Protein AF-B2A867-F1 (afdb_monomer)

Sequence (136 aa):
MQPNNLQRKLERKLELFLVLFFVLIIVAVLIYVQYPYTVSQLTGYTGCSVYETFDIKCPTCRGTRAVSALMDGRLFDALQYNALVIVTIPIVLYYGIRTSVFILKGNSMEELRINTKFIWFWLVVIILFTVIRNLV

Solvent-accessible surface area (backbone atoms only — not comparable to full-atom values): 7668 Å² total; per-residue (Å²): 136,83,83,52,74,66,56,59,53,50,51,53,52,49,51,51,49,51,52,52,52,51,51,51,50,53,51,53,49,51,52,64,40,47,55,37,50,59,46,24,77,77,67,71,44,83,64,43,70,57,35,77,73,68,72,41,70,52,62,63,69,28,29,38,48,12,52,53,29,44,74,72,67,35,57,69,58,10,44,72,48,23,50,66,48,68,63,46,48,62,52,52,48,51,54,47,51,52,47,51,56,42,50,75,71,70,53,65,75,85,75,66,75,73,60,66,68,58,56,53,50,50,52,50,50,54,52,50,54,43,52,56,61,59,76,104

InterPro domains:
  IPR021215 Protein of unknown function DUF2752 [PF10825] (48-95)

Foldseek 3Di:
DDDDPVVVVVVVVVVVVVVVVVVVVVVVLLVLLVVQLVVCVVPVPNSDVCCVPPVALDQSNLLSNLVVCVVVVNNVSSCVSPVLNVVVVVVCVVLVVVVVVCVVVVHDCVVSDDPVVVVVVVVVVVVVSRVVVRVD

Organism: Natranaerobius thermophilus (strain ATCC BAA-1301 / DSM 18059 / JW/NM-WN-LF) (NCBI:txid457570)

Structure (mmCIF, N/CA/C/O backbone):
data_AF-B2A867-F1
#
_entry.id   AF-B2A867-F1
#
loop_
_atom_site.group_PDB
_atom_site.id
_atom_site.type_symbol
_atom_site.label_atom_id
_atom_site.label_alt_id
_atom_site.label_comp_id
_atom_site.label_asym_id
_atom_site.label_entity_id
_atom_site.label_seq_id
_atom_site.pdbx_PDB_ins_code
_atom_site.Cartn_x
_atom_site.Cartn_y
_atom_site.Cartn_z
_atom_site.occupancy
_atom_site.B_iso_or_equiv
_atom_site.auth_seq_id
_atom_site.auth_comp_id
_atom_site.auth_asym_id
_atom_site.auth_atom_id
_atom_site.pdbx_PDB_model_num
ATOM 1 N N . MET A 1 1 ? -21.824 -15.642 30.845 1.00 50.66 1 MET A N 1
ATOM 2 C CA . MET A 1 1 ? -20.639 -15.363 31.688 1.00 50.66 1 MET A CA 1
ATOM 3 C C . MET A 1 1 ? -20.141 -13.968 31.347 1.00 50.66 1 MET A C 1
ATOM 5 O O . MET A 1 1 ? -19.885 -13.712 30.181 1.00 50.66 1 MET A O 1
ATOM 9 N N . GLN A 1 2 ? -20.109 -13.052 32.316 1.00 54.78 2 GLN A N 1
ATOM 10 C CA . GLN A 1 2 ? -19.737 -11.650 32.096 1.00 54.78 2 GLN A CA 1
ATOM 11 C C . GLN A 1 2 ? -18.207 -11.508 32.219 1.00 54.78 2 GLN A C 1
ATOM 13 O O . GLN A 1 2 ? -17.656 -11.958 33.226 1.00 54.78 2 GLN A O 1
ATOM 18 N N . PRO A 1 3 ? -17.501 -10.931 31.231 1.00 61.41 3 PRO A N 1
ATOM 19 C CA . PRO A 1 3 ? -16.041 -10.884 31.242 1.00 61.41 3 PRO A CA 1
ATOM 20 C C . PRO A 1 3 ? -15.518 -10.033 32.409 1.00 61.41 3 PRO A C 1
ATOM 22 O O . PRO A 1 3 ? -15.946 -8.887 32.619 1.00 61.41 3 PRO A O 1
ATOM 25 N N . ASN A 1 4 ? -14.576 -10.605 33.166 1.00 78.44 4 ASN A N 1
ATOM 26 C CA . ASN A 1 4 ? -13.918 -9.970 34.310 1.00 78.44 4 ASN A CA 1
ATOM 27 C C . ASN A 1 4 ? -13.166 -8.700 33.851 1.00 78.44 4 ASN A C 1
ATOM 29 O O . ASN A 1 4 ? -12.595 -8.660 32.760 1.00 78.44 4 ASN A O 1
ATOM 33 N N . ASN A 1 5 ? -13.128 -7.659 34.689 1.00 78.06 5 ASN A N 1
ATOM 34 C CA . ASN A 1 5 ? -12.389 -6.412 34.451 1.00 78.06 5 ASN A CA 1
ATOM 35 C C . ASN A 1 5 ? -10.909 -6.629 34.079 1.00 78.06 5 ASN A C 1
ATOM 37 O O . ASN A 1 5 ? -10.329 -5.804 33.372 1.00 78.06 5 ASN A O 1
ATOM 41 N N . LEU A 1 6 ? -10.297 -7.732 34.526 1.00 80.06 6 LEU A N 1
ATOM 42 C CA . LEU A 1 6 ? -8.931 -8.097 34.147 1.00 80.06 6 LEU A CA 1
ATOM 43 C C . LEU A 1 6 ? -8.820 -8.540 32.678 1.00 80.06 6 LEU A C 1
ATOM 45 O O . LEU A 1 6 ? -7.892 -8.117 31.994 1.00 80.06 6 LEU A O 1
ATOM 49 N N . GLN A 1 7 ? -9.785 -9.322 32.178 1.00 78.06 7 GLN A N 1
ATOM 50 C CA . GLN A 1 7 ? -9.813 -9.779 30.781 1.00 78.06 7 GLN A CA 1
ATOM 51 C C . GLN A 1 7 ? -9.982 -8.595 29.825 1.00 78.06 7 GLN A C 1
ATOM 53 O O . GLN A 1 7 ? -9.177 -8.428 28.915 1.00 78.06 7 GLN A O 1
ATOM 58 N N . ARG A 1 8 ? -10.909 -7.678 30.132 1.00 77.19 8 ARG A N 1
ATOM 59 C CA . ARG A 1 8 ? -11.110 -6.447 29.345 1.00 77.19 8 ARG A CA 1
ATOM 60 C C . ARG A 1 8 ? -9.885 -5.524 29.326 1.00 77.19 8 ARG A C 1
ATOM 62 O O . ARG A 1 8 ? -9.627 -4.850 28.331 1.00 77.19 8 ARG A O 1
ATOM 69 N N . LYS A 1 9 ? -9.107 -5.471 30.416 1.00 76.75 9 LYS A N 1
ATOM 70 C CA . LYS A 1 9 ? -7.834 -4.722 30.449 1.00 76.75 9 LYS A CA 1
ATOM 71 C C . LYS A 1 9 ? -6.757 -5.378 29.584 1.00 76.75 9 LYS A C 1
ATOM 73 O O . LYS A 1 9 ? -5.958 -4.658 28.989 1.00 76.75 9 LYS A O 1
ATOM 78 N N . LEU A 1 10 ? -6.718 -6.709 29.542 1.00 80.25 10 LEU A N 1
ATOM 79 C CA . LEU A 1 10 ? -5.748 -7.466 28.755 1.00 80.25 10 LEU A CA 1
ATOM 80 C C . LEU A 1 10 ? -6.044 -7.357 27.253 1.00 80.25 10 LEU A C 1
ATOM 82 O O . LEU A 1 10 ? -5.133 -7.069 26.485 1.00 80.25 10 LEU A O 1
ATOM 86 N N . GLU A 1 11 ? -7.315 -7.475 26.864 1.00 79.00 11 GLU A N 1
ATOM 87 C CA . GLU A 1 11 ? -7.784 -7.291 25.483 1.00 79.00 11 GLU A CA 1
ATOM 88 C C . GLU A 1 11 ? -7.449 -5.890 24.963 1.00 79.00 11 GLU A C 1
ATOM 90 O O . GLU A 1 11 ? -6.789 -5.766 23.939 1.00 79.00 11 GLU A O 1
ATOM 95 N N . ARG A 1 12 ? -7.747 -4.830 25.729 1.00 77.25 12 ARG A N 1
ATOM 96 C CA . ARG A 1 12 ? -7.366 -3.453 25.358 1.00 77.25 12 ARG A CA 1
ATOM 97 C C . ARG A 1 12 ? -5.859 -3.254 25.197 1.00 77.25 12 ARG A C 1
ATOM 99 O O . ARG A 1 12 ? -5.428 -2.508 24.322 1.00 77.25 12 ARG A O 1
ATOM 106 N N . LYS A 1 13 ? -5.041 -3.875 26.054 1.00 76.88 13 LYS A N 1
ATOM 107 C CA . LYS A 1 13 ? -3.575 -3.805 25.929 1.00 76.88 13 LYS A CA 1
ATOM 108 C C . LYS A 1 13 ? -3.087 -4.533 24.680 1.00 76.88 13 LYS A C 1
ATOM 110 O O . LYS A 1 13 ? -2.176 -4.038 24.022 1.00 76.88 13 LYS A O 1
ATOM 115 N N . LEU A 1 14 ? -3.693 -5.674 24.363 1.00 80.25 14 LEU A N 1
ATOM 116 C CA . LEU A 1 14 ? -3.390 -6.447 23.166 1.00 80.25 14 LEU A CA 1
ATOM 117 C C . LEU A 1 14 ? -3.809 -5.696 21.894 1.00 80.25 14 LEU A C 1
ATOM 119 O O . LEU A 1 14 ? -3.019 -5.612 20.962 1.00 80.25 14 LEU A O 1
ATOM 123 N N . GLU A 1 15 ? -4.992 -5.080 21.878 1.00 76.19 15 GLU A N 1
ATOM 124 C CA . GLU A 1 15 ? -5.458 -4.219 20.784 1.00 76.19 15 GLU A CA 1
ATOM 125 C C . GLU A 1 15 ? -4.513 -3.037 20.556 1.00 76.19 15 GLU A C 1
ATOM 127 O O . GLU A 1 15 ? -4.069 -2.808 19.433 1.00 76.19 15 GLU A O 1
ATOM 132 N N . LEU A 1 16 ? -4.143 -2.318 21.622 1.00 78.50 16 LEU A N 1
ATOM 133 C CA . LEU A 1 16 ? -3.191 -1.207 21.542 1.00 78.50 16 LEU A CA 1
ATOM 134 C C . LEU A 1 16 ? -1.829 -1.659 21.013 1.00 78.50 16 LEU A C 1
ATOM 136 O O . LEU A 1 16 ? -1.242 -0.974 20.179 1.00 78.50 16 LEU A O 1
ATOM 140 N N . PHE A 1 17 ? -1.339 -2.815 21.462 1.00 80.38 17 PHE A N 1
ATOM 141 C CA . PHE A 1 17 ? -0.090 -3.392 20.974 1.00 80.38 17 PHE A CA 1
ATOM 142 C C . PHE A 1 17 ? -0.167 -3.742 19.483 1.00 80.38 17 PHE A C 1
ATOM 144 O O . PHE A 1 17 ? 0.735 -3.386 18.728 1.00 80.38 17 PHE A O 1
ATOM 151 N N . LEU A 1 18 ? -1.255 -4.381 19.041 1.00 71.69 18 LEU A N 1
ATOM 152 C CA . LEU A 1 18 ? -1.470 -4.738 17.638 1.00 71.69 18 LEU A CA 1
ATOM 153 C C . LEU A 1 18 ? -1.577 -3.498 16.745 1.00 71.69 18 LEU A C 1
ATOM 155 O O . LEU A 1 18 ? -0.970 -3.468 15.677 1.00 71.69 18 LEU A O 1
ATOM 159 N N . VAL A 1 19 ? -2.288 -2.458 17.189 1.00 73.94 19 VAL A N 1
ATOM 160 C CA . VAL A 1 19 ? -2.373 -1.180 16.467 1.00 73.94 19 VAL A CA 1
ATOM 161 C C . VAL A 1 19 ? -0.996 -0.530 16.365 1.00 73.94 19 VAL A C 1
ATOM 163 O O . VAL A 1 19 ? -0.590 -0.142 15.273 1.00 73.94 19 VAL A O 1
ATOM 166 N N . LEU A 1 20 ? -0.245 -0.455 17.469 1.00 81.88 20 LEU A N 1
ATOM 167 C CA . LEU A 1 20 ? 1.098 0.130 17.481 1.00 81.88 20 LEU A CA 1
ATOM 168 C C . LEU A 1 20 ? 2.055 -0.636 16.554 1.00 81.88 20 LEU A C 1
ATOM 170 O O . LEU A 1 20 ? 2.813 -0.027 15.801 1.00 81.88 20 LEU A O 1
ATOM 174 N N . PHE A 1 21 ? 1.982 -1.967 16.567 1.00 80.38 21 PHE A N 1
ATOM 175 C CA . PHE A 1 21 ? 2.752 -2.844 15.691 1.00 80.38 21 PHE A CA 1
ATOM 176 C C . PHE A 1 21 ? 2.413 -2.617 14.212 1.00 80.38 21 PHE A C 1
ATOM 178 O O . PHE A 1 21 ? 3.315 -2.443 13.395 1.00 80.38 21 PHE A O 1
ATOM 185 N N . PHE A 1 22 ? 1.125 -2.532 13.864 1.00 71.88 22 PHE A N 1
ATOM 186 C CA . PHE A 1 22 ? 0.690 -2.224 12.500 1.00 71.88 22 PHE A CA 1
ATOM 187 C C . PHE A 1 22 ? 1.125 -0.828 12.046 1.00 71.88 22 PHE A C 1
ATOM 189 O O . PHE A 1 22 ? 1.579 -0.676 10.915 1.00 71.88 22 PHE A O 1
ATOM 196 N N . VAL A 1 23 ? 1.040 0.183 12.915 1.00 76.81 23 VAL A N 1
ATOM 197 C CA . VAL A 1 23 ? 1.513 1.543 12.614 1.00 76.81 23 VAL A CA 1
ATOM 198 C C . VAL A 1 23 ? 3.019 1.547 12.358 1.00 76.81 23 VAL A C 1
ATOM 200 O O . VAL A 1 23 ? 3.462 2.123 11.368 1.00 76.81 23 VAL A O 1
ATOM 203 N N . LEU A 1 24 ? 3.807 0.860 13.189 1.00 78.25 24 LEU A N 1
ATOM 204 C CA . LEU A 1 24 ? 5.253 0.729 12.996 1.00 78.25 24 LEU A CA 1
ATOM 205 C C . LEU A 1 24 ? 5.598 0.014 11.686 1.00 78.25 24 LEU A C 1
ATOM 207 O O . LEU A 1 24 ? 6.493 0.464 10.974 1.00 78.25 24 LEU A O 1
ATOM 211 N N . ILE A 1 25 ? 4.862 -1.043 11.330 1.00 76.25 25 ILE A N 1
ATOM 212 C CA . ILE A 1 25 ? 5.005 -1.710 10.030 1.00 76.25 25 ILE A CA 1
ATOM 213 C C . ILE A 1 25 ? 4.694 -0.741 8.892 1.00 76.25 25 ILE A C 1
ATOM 215 O O . ILE A 1 25 ? 5.474 -0.656 7.950 1.00 76.25 25 ILE A O 1
ATOM 219 N N . ILE A 1 26 ? 3.596 0.013 8.971 1.00 74.19 26 ILE A N 1
ATOM 220 C CA . ILE A 1 26 ? 3.225 0.985 7.936 1.00 74.19 26 ILE A CA 1
ATOM 221 C C . ILE A 1 26 ? 4.324 2.041 7.783 1.00 74.19 26 ILE A C 1
ATOM 223 O O . ILE A 1 26 ? 4.744 2.315 6.664 1.00 74.19 26 ILE A O 1
ATOM 227 N N . VAL A 1 27 ? 4.843 2.592 8.882 1.00 71.31 27 VAL A N 1
ATOM 228 C CA . VAL A 1 27 ? 5.929 3.584 8.853 1.00 71.31 27 VAL A CA 1
ATOM 229 C C . VAL A 1 27 ? 7.211 2.990 8.267 1.00 71.31 27 VAL A C 1
ATOM 231 O O . VAL A 1 27 ? 7.823 3.605 7.397 1.00 71.31 27 VAL A O 1
ATOM 234 N N . ALA A 1 28 ? 7.600 1.781 8.676 1.00 69.81 28 ALA A N 1
ATOM 235 C CA . ALA A 1 28 ? 8.766 1.094 8.125 1.00 69.81 28 ALA A CA 1
ATOM 236 C C . ALA A 1 28 ? 8.609 0.822 6.621 1.00 69.81 28 ALA A C 1
ATOM 238 O O . ALA A 1 28 ? 9.544 1.039 5.852 1.00 69.81 28 ALA A O 1
ATOM 239 N N . VAL A 1 29 ? 7.411 0.418 6.189 1.00 69.62 29 VAL A N 1
ATOM 240 C CA . VAL A 1 29 ? 7.067 0.242 4.775 1.00 69.62 29 VAL A CA 1
ATOM 241 C C . VAL A 1 29 ? 7.165 1.570 4.035 1.00 69.62 29 VAL A C 1
ATOM 243 O O . VAL A 1 29 ? 7.781 1.598 2.980 1.00 69.62 29 VAL A O 1
ATOM 246 N N . LEU A 1 30 ? 6.642 2.674 4.577 1.00 65.31 30 LEU A N 1
ATOM 247 C CA . LEU A 1 30 ? 6.732 4.004 3.961 1.00 65.31 30 LEU A CA 1
ATOM 248 C C . LEU A 1 30 ? 8.184 4.481 3.810 1.00 65.31 30 LEU A C 1
ATOM 250 O O . LEU A 1 30 ? 8.546 5.009 2.760 1.00 65.31 30 LEU A O 1
ATOM 254 N N . ILE A 1 31 ? 9.029 4.251 4.819 1.00 67.25 31 ILE A N 1
ATOM 255 C CA . ILE A 1 31 ? 10.462 4.579 4.772 1.00 67.25 31 ILE A CA 1
ATOM 256 C C . ILE A 1 31 ? 11.171 3.726 3.713 1.00 67.25 31 ILE A C 1
ATOM 258 O O . ILE A 1 31 ? 11.880 4.259 2.859 1.00 67.25 31 ILE A O 1
ATOM 262 N N . TYR A 1 32 ? 10.937 2.411 3.721 1.00 66.50 32 TYR A N 1
ATOM 263 C CA . TYR A 1 32 ? 11.485 1.489 2.725 1.00 66.50 32 TYR A CA 1
ATOM 264 C C . TYR A 1 32 ? 10.994 1.807 1.304 1.00 66.50 32 TYR A C 1
ATOM 266 O O . TYR A 1 32 ? 11.720 1.608 0.339 1.00 66.50 32 TYR A O 1
ATOM 274 N N . VAL A 1 33 ? 9.771 2.324 1.171 1.00 59.25 33 VAL A N 1
ATOM 275 C CA . VAL A 1 33 ? 9.143 2.740 -0.090 1.00 59.25 33 VAL A CA 1
ATOM 276 C C . VAL A 1 33 ? 9.782 4.008 -0.659 1.00 59.25 33 VAL A C 1
ATOM 278 O O . VAL A 1 33 ? 10.043 4.081 -1.860 1.00 59.25 33 VAL A O 1
ATOM 281 N N . GLN A 1 34 ? 10.050 4.992 0.197 1.00 61.00 34 GLN A N 1
ATOM 282 C CA . GLN A 1 34 ? 10.606 6.295 -0.182 1.00 61.00 34 GLN A CA 1
ATOM 283 C C . GLN A 1 34 ? 12.098 6.218 -0.538 1.00 61.00 34 GLN A C 1
ATOM 285 O O . GLN A 1 34 ? 12.542 6.860 -1.488 1.00 61.00 34 GLN A O 1
ATOM 290 N N . TYR A 1 35 ? 12.872 5.394 0.174 1.00 64.00 35 TYR A N 1
ATOM 291 C CA . TYR A 1 35 ? 14.326 5.306 0.003 1.00 64.00 35 TYR A CA 1
ATOM 292 C C . TYR A 1 35 ? 14.787 4.993 -1.444 1.00 64.00 35 TYR A C 1
ATOM 294 O O . TYR A 1 35 ? 15.573 5.765 -1.998 1.00 64.00 35 TYR A O 1
ATOM 302 N N . PRO A 1 36 ? 14.286 3.945 -2.131 1.00 57.88 36 PRO A N 1
ATOM 303 C CA . PRO A 1 36 ? 14.686 3.632 -3.503 1.00 57.88 36 PRO A CA 1
ATOM 304 C C . PRO A 1 36 ? 14.056 4.560 -4.551 1.00 57.88 36 PRO A C 1
ATOM 306 O O . PRO A 1 36 ? 14.586 4.663 -5.656 1.00 57.88 36 PRO A O 1
ATOM 309 N N . TYR A 1 37 ? 12.941 5.234 -4.244 1.00 59.38 37 TYR A N 1
ATOM 310 C CA . TYR A 1 37 ? 12.316 6.198 -5.153 1.00 59.38 37 TYR A CA 1
ATOM 311 C C . TYR A 1 37 ? 13.189 7.448 -5.306 1.00 59.38 37 TYR A C 1
ATOM 313 O O . TYR A 1 37 ? 13.579 7.788 -6.426 1.00 59.38 37 TYR A O 1
ATOM 321 N N . THR A 1 38 ? 13.581 8.052 -4.183 1.00 58.25 38 THR A N 1
ATOM 322 C CA . THR A 1 38 ? 14.439 9.243 -4.157 1.00 58.25 38 THR A CA 1
ATOM 323 C C . THR A 1 38 ? 15.805 8.960 -4.778 1.00 58.25 38 THR A C 1
ATOM 325 O O . THR A 1 38 ? 16.271 9.729 -5.612 1.00 58.25 38 THR A O 1
ATOM 328 N N . VAL A 1 39 ? 16.419 7.813 -4.463 1.00 59.31 39 VAL A N 1
ATOM 329 C CA . VAL A 1 39 ? 17.710 7.420 -5.055 1.00 59.31 39 VAL A CA 1
ATOM 330 C C . VAL A 1 39 ? 17.589 7.206 -6.566 1.00 59.31 39 VAL A C 1
ATOM 332 O O . VAL A 1 39 ? 18.437 7.687 -7.311 1.00 59.31 39 VAL A O 1
ATOM 335 N N . SER A 1 40 ? 16.516 6.567 -7.045 1.00 59.69 40 SER A N 1
ATOM 336 C CA . SER A 1 40 ? 16.349 6.303 -8.481 1.00 59.69 40 SER A CA 1
ATOM 337 C C . SER A 1 40 ? 16.205 7.555 -9.346 1.00 59.69 40 SER A C 1
ATOM 339 O O . SER A 1 40 ? 16.723 7.576 -10.460 1.00 59.69 40 SER A O 1
ATOM 341 N N . GLN A 1 41 ? 15.561 8.604 -8.824 1.00 59.41 41 GLN A N 1
ATOM 342 C CA . GLN A 1 41 ? 15.443 9.900 -9.501 1.00 59.41 41 GLN A CA 1
ATOM 343 C C . GLN A 1 41 ? 16.799 10.617 -9.604 1.00 59.41 41 GLN A C 1
ATOM 345 O O . GLN A 1 41 ? 17.053 11.302 -10.589 1.00 59.41 41 GLN A O 1
ATOM 350 N N . LEU A 1 42 ? 17.675 10.456 -8.603 1.00 58.34 42 LEU A N 1
ATOM 351 C CA . LEU A 1 42 ? 18.974 11.134 -8.563 1.00 58.34 42 LEU A CA 1
ATOM 352 C C . LEU A 1 42 ? 20.091 10.385 -9.308 1.00 58.34 42 LEU A C 1
ATOM 354 O O . LEU A 1 42 ? 20.996 11.035 -9.824 1.00 58.34 42 LEU A O 1
ATOM 358 N N . THR A 1 43 ? 20.076 9.048 -9.346 1.00 58.16 43 THR A N 1
ATOM 359 C CA . THR A 1 43 ? 21.231 8.253 -9.817 1.00 58.16 43 THR A CA 1
ATOM 360 C C . THR A 1 43 ? 20.939 7.342 -11.010 1.00 58.16 43 THR A C 1
ATOM 362 O O . THR A 1 43 ? 21.852 6.685 -11.504 1.00 58.16 43 THR A O 1
ATOM 365 N N . GLY A 1 44 ? 19.684 7.245 -11.464 1.00 57.09 44 GLY A N 1
ATOM 366 C CA . GLY A 1 44 ? 19.266 6.261 -12.474 1.00 57.09 44 GLY A CA 1
ATOM 367 C C . GLY A 1 44 ? 19.264 4.810 -11.965 1.00 57.09 44 GLY A C 1
ATOM 368 O O . GLY A 1 44 ? 18.908 3.893 -12.704 1.00 57.09 44 GLY A O 1
ATOM 369 N N . TYR A 1 45 ? 19.621 4.588 -10.695 1.00 56.28 45 TYR A N 1
ATOM 370 C CA . TYR A 1 45 ? 19.619 3.278 -10.057 1.00 56.28 45 TYR A CA 1
ATOM 371 C C . TYR A 1 45 ? 18.185 2.779 -9.880 1.00 56.28 45 TYR A C 1
ATOM 373 O O . TYR A 1 45 ? 17.365 3.410 -9.213 1.00 56.28 45 TYR A O 1
ATOM 381 N N . THR A 1 46 ? 17.851 1.621 -10.453 1.00 56.59 46 THR A N 1
ATOM 382 C CA . THR A 1 46 ? 16.468 1.128 -10.415 1.00 56.59 46 THR A CA 1
ATOM 383 C C . THR A 1 46 ? 16.049 0.591 -9.046 1.00 56.59 46 THR A C 1
ATOM 385 O O . THR A 1 46 ? 14.867 0.284 -8.874 1.00 56.59 46 THR A O 1
ATOM 388 N N . GLY A 1 47 ? 16.938 0.580 -8.045 1.00 59.19 47 GLY A N 1
ATOM 389 C CA . GLY A 1 47 ? 16.579 0.435 -6.630 1.00 59.19 47 GLY A CA 1
ATOM 390 C C . GLY A 1 47 ? 15.948 -0.910 -6.270 1.00 59.19 47 GLY A C 1
ATOM 391 O O . GLY A 1 47 ? 15.339 -1.028 -5.209 1.00 59.19 47 GLY A O 1
ATOM 392 N N . CYS A 1 48 ? 16.028 -1.906 -7.156 1.00 66.12 48 CYS A N 1
ATOM 393 C CA . CYS A 1 48 ? 15.378 -3.197 -6.994 1.00 66.12 48 CYS A CA 1
ATOM 394 C C . CYS A 1 48 ? 16.393 -4.310 -7.238 1.00 66.12 48 CYS A C 1
ATOM 396 O O . CYS A 1 48 ? 16.553 -4.781 -8.362 1.00 66.12 48 CYS A O 1
ATOM 398 N N . SER A 1 49 ? 17.029 -4.777 -6.163 1.00 60.47 49 SER A N 1
ATOM 399 C CA . SER A 1 49 ? 17.983 -5.889 -6.225 1.00 60.47 49 SER A CA 1
ATOM 400 C C . SER A 1 49 ? 17.363 -7.158 -6.820 1.00 60.47 49 SER A C 1
ATOM 402 O O . SER A 1 49 ? 18.064 -7.946 -7.437 1.00 60.47 49 SER A O 1
ATOM 404 N N . VAL A 1 50 ? 16.044 -7.352 -6.685 1.00 62.41 50 VAL A N 1
ATOM 405 C CA . VAL A 1 50 ? 15.322 -8.492 -7.280 1.00 62.41 50 VAL A CA 1
ATOM 406 C C . VAL A 1 50 ? 15.294 -8.422 -8.807 1.00 62.41 50 VAL A C 1
ATOM 408 O O . VAL A 1 50 ? 15.520 -9.436 -9.456 1.00 62.41 50 VAL A O 1
ATOM 411 N N . TYR A 1 51 ? 15.051 -7.243 -9.381 1.00 61.59 51 TYR A N 1
ATOM 412 C CA . TYR A 1 51 ? 15.131 -7.055 -10.830 1.00 61.59 51 TYR A CA 1
ATOM 413 C C . TYR A 1 51 ? 16.582 -7.187 -11.304 1.00 61.59 51 TYR A C 1
ATOM 415 O O . TYR A 1 51 ? 16.857 -7.897 -12.256 1.00 61.59 51 TYR A O 1
ATOM 423 N N . GLU A 1 52 ? 17.531 -6.593 -10.583 1.00 61.34 52 GLU A N 1
ATOM 424 C CA . GLU A 1 52 ? 18.948 -6.645 -10.968 1.00 61.34 52 GLU A CA 1
ATOM 425 C C . GLU A 1 52 ? 19.564 -8.051 -10.847 1.00 61.34 52 GLU A C 1
ATOM 427 O O . GLU A 1 52 ? 20.477 -8.379 -11.596 1.00 61.34 52 GLU A O 1
ATOM 432 N N . THR A 1 53 ? 19.064 -8.895 -9.936 1.00 59.31 53 THR A N 1
ATOM 43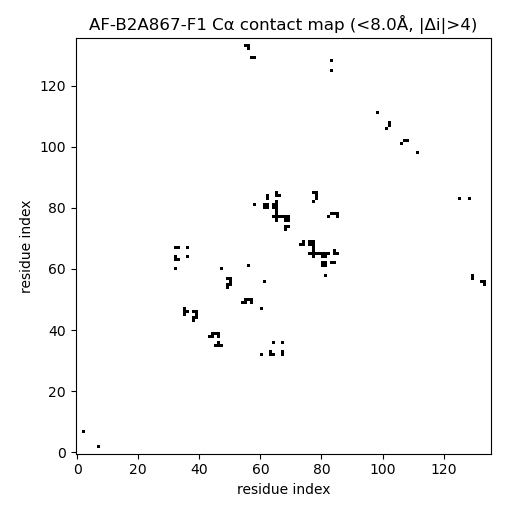3 C CA . THR A 1 53 ? 19.612 -10.245 -9.694 1.00 59.31 53 THR A CA 1
ATOM 434 C C . THR A 1 53 ? 18.863 -11.335 -10.462 1.00 59.31 53 THR A C 1
ATOM 436 O O . THR A 1 53 ? 19.474 -12.311 -10.886 1.00 59.31 53 THR A O 1
ATOM 439 N N . PHE A 1 54 ? 17.544 -11.200 -10.631 1.00 68.50 54 PHE A N 1
ATOM 440 C CA . PHE A 1 54 ? 16.687 -12.248 -11.202 1.00 68.50 54 PHE A CA 1
ATOM 441 C C . PHE A 1 54 ? 15.950 -11.820 -12.480 1.00 68.50 54 PHE A C 1
ATOM 443 O O . PHE A 1 54 ? 15.199 -12.623 -13.021 1.00 68.50 54 PHE A O 1
ATOM 450 N N . ASP A 1 55 ? 16.113 -10.572 -12.934 1.00 64.62 55 ASP A N 1
ATOM 451 C CA . ASP A 1 55 ? 15.376 -9.958 -14.058 1.00 64.62 55 ASP A CA 1
ATOM 452 C C . ASP A 1 55 ? 13.841 -10.025 -13.906 1.00 64.62 55 ASP A C 1
ATOM 454 O O . ASP A 1 55 ? 13.062 -9.939 -14.853 1.00 64.62 55 ASP A O 1
ATOM 458 N N . ILE A 1 56 ? 13.374 -10.169 -12.661 1.00 63.44 56 ILE A N 1
ATOM 459 C CA . ILE A 1 56 ? 11.954 -10.282 -12.329 1.00 63.44 56 ILE A CA 1
ATOM 460 C C . ILE A 1 56 ? 11.372 -8.886 -12.121 1.00 63.44 56 ILE A C 1
ATOM 462 O O . ILE A 1 56 ? 11.782 -8.145 -11.219 1.00 63.44 56 ILE A O 1
ATOM 466 N N . LYS A 1 57 ? 10.332 -8.545 -12.894 1.00 63.88 57 LYS A N 1
ATOM 467 C CA . LYS A 1 57 ? 9.546 -7.312 -12.713 1.00 63.88 57 LYS A CA 1
ATOM 468 C C . LYS A 1 57 ? 8.712 -7.407 -11.427 1.00 63.88 57 LYS A C 1
ATOM 470 O O . LYS A 1 57 ? 7.522 -7.712 -11.450 1.00 63.88 57 LYS A O 1
ATOM 475 N N . CYS A 1 58 ? 9.342 -7.135 -10.286 1.00 66.56 58 CYS A N 1
ATOM 476 C CA . CYS A 1 58 ? 8.728 -7.261 -8.967 1.00 66.56 58 CYS A CA 1
ATOM 477 C C . CYS A 1 58 ? 7.500 -6.328 -8.809 1.00 66.56 58 CYS A C 1
ATOM 479 O O . CYS A 1 58 ? 7.636 -5.100 -8.923 1.00 66.56 58 CYS A O 1
ATOM 481 N N . PRO A 1 59 ? 6.299 -6.868 -8.511 1.00 65.62 59 PRO A N 1
ATOM 482 C CA . PRO A 1 59 ? 5.067 -6.083 -8.397 1.00 65.62 59 P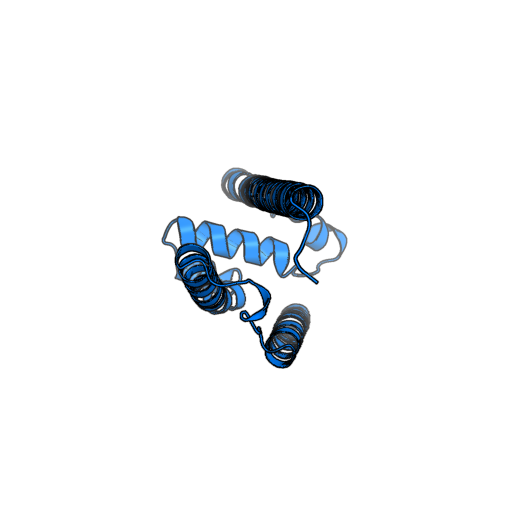RO A CA 1
ATOM 483 C C . PRO A 1 59 ? 5.083 -5.166 -7.169 1.00 65.62 59 PRO A C 1
ATOM 485 O O . PRO A 1 59 ? 4.462 -4.103 -7.191 1.00 65.62 59 PRO A O 1
ATOM 488 N N . THR A 1 60 ? 5.825 -5.546 -6.125 1.00 66.56 60 THR A N 1
ATOM 489 C CA . THR A 1 60 ? 5.952 -4.820 -4.859 1.00 66.56 60 THR A CA 1
ATOM 490 C C . THR A 1 60 ? 6.796 -3.558 -5.032 1.00 66.56 60 THR A C 1
ATOM 492 O O . THR A 1 60 ? 6.296 -2.469 -4.776 1.00 66.56 60 THR A O 1
ATOM 495 N N . CYS A 1 61 ? 8.013 -3.650 -5.581 1.00 68.81 61 CYS A N 1
ATOM 496 C CA . CYS A 1 61 ? 8.879 -2.478 -5.799 1.00 68.81 61 CYS A CA 1
ATOM 497 C C . CYS A 1 61 ? 8.315 -1.501 -6.848 1.00 68.81 61 CYS A C 1
ATOM 499 O O . CYS A 1 61 ? 8.451 -0.284 -6.719 1.00 68.81 61 CYS A O 1
ATOM 501 N N . ARG A 1 62 ? 7.632 -2.007 -7.885 1.00 71.50 62 ARG A N 1
ATOM 502 C CA . ARG A 1 62 ? 6.895 -1.150 -8.829 1.00 71.50 62 ARG A CA 1
ATOM 503 C C . ARG A 1 62 ? 5.613 -0.578 -8.225 1.00 71.50 62 ARG A C 1
ATOM 505 O O . ARG A 1 62 ? 5.242 0.541 -8.563 1.00 71.50 62 ARG A O 1
ATOM 512 N N . GLY A 1 63 ? 4.951 -1.311 -7.331 1.00 74.56 63 GLY A N 1
ATOM 513 C CA . GLY A 1 63 ? 3.784 -0.823 -6.600 1.00 74.56 63 GLY A CA 1
ATOM 514 C C . GLY A 1 63 ? 4.130 0.352 -5.689 1.00 74.56 63 GLY A C 1
ATOM 515 O O . GLY A 1 63 ? 3.474 1.384 -5.732 1.00 74.56 63 GLY A O 1
ATOM 516 N N . THR A 1 64 ? 5.241 0.241 -4.971 1.00 73.56 64 THR A N 1
ATOM 517 C CA . THR A 1 64 ? 5.886 1.308 -4.201 1.00 73.56 64 THR A CA 1
ATOM 518 C C . THR A 1 64 ? 6.085 2.596 -5.012 1.00 73.56 64 THR A C 1
ATOM 520 O O . THR A 1 64 ? 5.666 3.672 -4.588 1.00 73.56 64 THR A O 1
ATOM 523 N N . ARG A 1 65 ? 6.649 2.492 -6.224 1.00 75.88 65 ARG A N 1
ATOM 524 C CA . ARG A 1 65 ? 6.809 3.643 -7.132 1.00 75.88 65 ARG A CA 1
ATOM 525 C C . ARG A 1 65 ? 5.483 4.203 -7.629 1.00 75.88 65 ARG A C 1
ATOM 527 O O . ARG A 1 65 ? 5.359 5.414 -7.766 1.00 75.88 65 ARG A O 1
ATOM 534 N N . ALA A 1 66 ? 4.498 3.340 -7.873 1.00 81.06 66 ALA A N 1
ATOM 535 C CA . ALA A 1 66 ? 3.162 3.770 -8.265 1.00 81.06 66 ALA A CA 1
ATOM 536 C C . ALA A 1 66 ? 2.486 4.592 -7.161 1.00 81.06 66 ALA A C 1
ATOM 538 O O . ALA A 1 66 ? 1.918 5.639 -7.451 1.00 81.06 66 ALA A O 1
ATOM 539 N N . VAL A 1 67 ? 2.605 4.165 -5.899 1.00 78.94 67 VAL A N 1
ATOM 540 C CA . VAL A 1 67 ? 2.109 4.934 -4.748 1.00 78.94 67 VAL A CA 1
ATOM 541 C C . VAL A 1 67 ? 2.831 6.276 -4.645 1.00 78.94 67 VAL A C 1
ATOM 543 O O . VAL A 1 67 ? 2.170 7.296 -4.493 1.00 78.94 67 VAL A O 1
ATOM 546 N N . SER A 1 68 ? 4.162 6.299 -4.778 1.00 78.25 68 SER A N 1
ATOM 547 C CA . SER A 1 68 ? 4.926 7.553 -4.712 1.00 78.25 68 SER A CA 1
ATOM 548 C C . SER A 1 68 ? 4.546 8.526 -5.831 1.00 78.25 68 SER A C 1
ATOM 550 O O . SER A 1 68 ? 4.312 9.700 -5.572 1.00 78.25 68 SER A O 1
ATOM 552 N N . ALA A 1 69 ? 4.409 8.039 -7.068 1.00 80.88 69 ALA A N 1
ATOM 553 C CA . ALA A 1 69 ? 3.945 8.851 -8.189 1.00 80.88 69 ALA A CA 1
ATOM 554 C C . ALA A 1 69 ? 2.516 9.371 -7.969 1.00 80.88 69 ALA A C 1
ATOM 556 O O . ALA A 1 69 ? 2.223 10.511 -8.314 1.00 80.88 69 ALA A O 1
ATOM 557 N N . LEU A 1 70 ? 1.639 8.574 -7.351 1.00 82.69 70 LEU A N 1
ATOM 558 C CA . LEU A 1 70 ? 0.287 9.005 -7.004 1.00 82.69 70 LEU A CA 1
ATOM 559 C C . LEU A 1 70 ? 0.287 10.092 -5.917 1.00 82.69 70 LEU A C 1
ATOM 561 O O . LEU A 1 70 ? -0.499 11.031 -6.015 1.00 82.69 70 LEU A O 1
ATOM 565 N N . MET A 1 71 ? 1.172 9.993 -4.918 1.00 80.06 71 MET A N 1
ATOM 566 C CA . MET A 1 71 ? 1.356 11.034 -3.895 1.00 80.06 71 MET A CA 1
ATO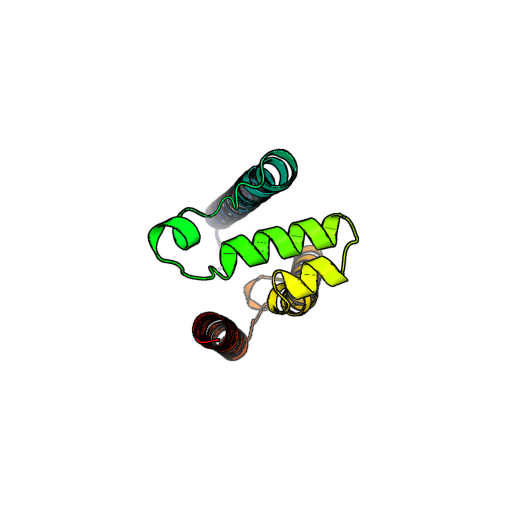M 567 C C . MET A 1 71 ? 1.866 12.348 -4.498 1.00 80.06 71 MET A C 1
ATOM 569 O O . MET A 1 71 ? 1.418 13.413 -4.086 1.00 80.06 71 MET A O 1
ATOM 573 N N . ASP A 1 72 ? 2.716 12.270 -5.524 1.00 82.81 72 ASP A N 1
ATOM 574 C CA . ASP A 1 72 ? 3.191 13.429 -6.290 1.00 82.81 72 ASP A CA 1
ATOM 575 C C . ASP A 1 72 ? 2.148 13.953 -7.308 1.00 82.81 72 ASP A C 1
ATOM 577 O O . ASP A 1 72 ? 2.436 14.865 -8.082 1.00 82.81 72 ASP A O 1
ATOM 581 N N . GLY A 1 73 ? 0.944 13.366 -7.367 1.00 83.44 73 GLY A N 1
ATOM 582 C CA . GLY A 1 73 ? -0.117 13.744 -8.311 1.00 83.44 73 GLY A CA 1
ATOM 583 C C . GLY A 1 73 ? 0.096 13.258 -9.753 1.00 83.44 73 GLY A C 1
ATOM 584 O O . GLY A 1 73 ? -0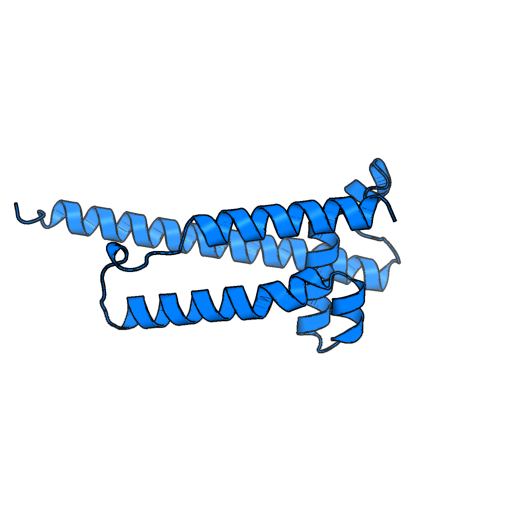.675 13.600 -10.650 1.00 83.44 73 GLY A O 1
ATOM 585 N N . ARG A 1 74 ? 1.113 12.427 -10.004 1.00 85.44 74 ARG A N 1
ATOM 586 C CA . ARG A 1 74 ? 1.470 11.904 -11.332 1.00 85.44 74 ARG A CA 1
ATOM 587 C C . ARG A 1 74 ? 0.740 10.591 -11.625 1.00 85.44 74 ARG A C 1
ATOM 589 O O . ARG A 1 74 ? 1.303 9.497 -11.565 1.00 85.44 74 ARG A O 1
ATOM 596 N N . LEU A 1 75 ? -0.548 10.701 -11.958 1.00 85.56 75 LEU A N 1
ATOM 597 C CA . LEU A 1 75 ? -1.436 9.548 -12.172 1.00 85.56 75 LEU A CA 1
ATOM 598 C C . LEU A 1 75 ? -0.992 8.638 -13.333 1.00 85.56 75 LEU A C 1
ATOM 600 O O . LEU A 1 75 ? -1.054 7.413 -13.218 1.00 85.56 75 LEU A O 1
ATOM 604 N N . PHE A 1 76 ? -0.527 9.222 -14.441 1.00 85.31 76 PHE A N 1
ATOM 605 C CA . PHE A 1 76 ? -0.065 8.459 -15.606 1.00 85.31 76 PHE A CA 1
ATOM 606 C C . PHE A 1 76 ? 1.179 7.625 -15.287 1.00 85.31 76 PHE A C 1
ATOM 608 O O . PHE A 1 76 ? 1.215 6.435 -15.605 1.00 85.31 76 PHE A O 1
ATOM 615 N N . ASP A 1 77 ? 2.148 8.204 -14.578 1.00 78.38 77 ASP A N 1
ATOM 616 C CA . ASP A 1 77 ? 3.337 7.482 -14.120 1.00 78.38 77 ASP A CA 1
ATOM 617 C C . ASP A 1 77 ? 2.953 6.347 -13.168 1.00 78.38 77 ASP A C 1
ATOM 619 O O . ASP A 1 77 ? 3.459 5.231 -13.278 1.00 78.38 77 ASP A O 1
ATOM 623 N N . ALA A 1 78 ? 2.000 6.593 -12.264 1.00 81.75 78 ALA A N 1
ATOM 624 C CA . ALA A 1 78 ? 1.512 5.578 -11.340 1.00 81.75 78 ALA A CA 1
ATOM 625 C C . ALA A 1 78 ? 0.869 4.377 -12.064 1.00 81.75 78 ALA A C 1
ATOM 627 O O . ALA A 1 78 ? 1.141 3.227 -11.704 1.00 81.75 78 ALA A O 1
ATOM 628 N N . LEU A 1 79 ? 0.091 4.617 -13.127 1.00 82.25 79 LEU A N 1
ATOM 629 C CA . LEU A 1 79 ? -0.466 3.559 -13.980 1.00 82.25 79 LEU A CA 1
ATOM 630 C C . LEU A 1 79 ? 0.631 2.757 -14.692 1.00 82.25 79 LEU A C 1
ATOM 632 O O . LEU A 1 79 ? 0.586 1.523 -14.706 1.00 82.25 79 LEU A O 1
ATOM 636 N N . GLN A 1 80 ? 1.641 3.441 -15.238 1.00 81.06 80 GLN A N 1
ATOM 637 C CA . GLN A 1 80 ? 2.777 2.788 -15.893 1.00 81.06 80 GLN A CA 1
ATOM 638 C C . GLN A 1 80 ? 3.615 1.966 -14.909 1.00 81.06 80 GLN A C 1
ATOM 640 O O . GLN A 1 80 ? 4.076 0.863 -15.228 1.00 81.06 80 GLN A O 1
ATOM 645 N N . TYR A 1 81 ? 3.796 2.457 -13.683 1.00 75.38 81 TYR A N 1
ATOM 646 C CA . TYR A 1 81 ? 4.503 1.719 -12.649 1.00 75.38 81 TYR A CA 1
ATOM 647 C C . TYR A 1 81 ? 3.715 0.491 -12.217 1.00 75.38 81 TYR A C 1
ATOM 649 O O . TYR A 1 81 ? 4.242 -0.618 -12.352 1.00 75.38 81 TYR A O 1
ATOM 657 N N . ASN A 1 82 ? 2.461 0.635 -11.784 1.00 81.50 82 ASN A N 1
ATOM 658 C CA . ASN A 1 82 ? 1.604 -0.484 -11.405 1.00 81.50 82 ASN A CA 1
ATOM 659 C C . ASN A 1 82 ? 0.110 -0.098 -11.402 1.00 81.50 82 ASN A C 1
ATOM 661 O O . ASN A 1 82 ? -0.416 0.380 -10.399 1.00 81.50 82 ASN A O 1
ATOM 665 N N . ALA A 1 83 ? -0.597 -0.394 -12.496 1.00 82.75 83 ALA A N 1
ATOM 666 C CA . ALA A 1 83 ? -2.040 -0.169 -12.602 1.00 82.75 83 ALA A CA 1
ATOM 667 C C . ALA A 1 83 ? -2.861 -0.872 -11.502 1.00 82.75 83 ALA A C 1
ATOM 669 O O . ALA A 1 83 ? -3.892 -0.351 -11.079 1.00 82.75 83 ALA A O 1
ATOM 670 N N . LEU A 1 84 ? -2.390 -2.011 -10.979 1.00 80.94 84 LEU A N 1
ATOM 671 C CA . LEU A 1 84 ? -3.078 -2.728 -9.906 1.00 80.94 84 LEU A CA 1
ATOM 672 C C . LEU A 1 84 ? -3.148 -1.898 -8.617 1.00 80.94 84 LEU A C 1
ATOM 674 O O . LEU A 1 84 ? -4.152 -1.950 -7.910 1.00 80.94 84 LEU A O 1
ATOM 678 N N . VAL A 1 85 ? -2.122 -1.092 -8.329 1.00 80.81 85 VAL A N 1
ATOM 679 C CA . VAL A 1 85 ? -2.105 -0.203 -7.155 1.00 80.81 85 VAL A CA 1
ATOM 680 C C . VAL A 1 85 ? -3.222 0.828 -7.239 1.00 80.81 85 VAL A C 1
ATOM 682 O O . VAL A 1 85 ? -3.929 1.033 -6.256 1.00 80.81 85 VAL A O 1
ATOM 685 N N . ILE A 1 86 ? -3.435 1.418 -8.416 1.00 83.19 86 ILE A N 1
ATOM 686 C CA . ILE A 1 86 ? -4.476 2.433 -8.625 1.00 83.19 86 ILE A CA 1
ATOM 687 C C . ILE A 1 86 ? -5.863 1.860 -8.325 1.00 83.19 86 ILE A C 1
ATOM 689 O O . ILE A 1 86 ? -6.676 2.532 -7.702 1.00 83.19 86 ILE A O 1
ATOM 693 N N . VAL A 1 87 ? -6.125 0.613 -8.725 1.00 82.81 87 VAL A N 1
ATOM 694 C CA . VAL A 1 87 ? -7.411 -0.057 -8.468 1.00 82.81 87 VAL A CA 1
ATOM 695 C C . VAL A 1 87 ? -7.533 -0.503 -7.008 1.00 82.81 87 VAL A C 1
ATOM 697 O O . VAL A 1 87 ? -8.613 -0.448 -6.425 1.00 82.81 87 VAL A O 1
ATOM 700 N N . THR A 1 88 ? -6.428 -0.922 -6.392 1.00 79.06 88 THR A N 1
ATOM 701 C CA . THR A 1 88 ? -6.435 -1.458 -5.023 1.00 79.06 88 THR A CA 1
ATOM 702 C C . THR A 1 88 ? -6.595 -0.354 -3.972 1.00 79.06 88 THR A C 1
ATOM 704 O O . THR A 1 88 ? -7.286 -0.557 -2.975 1.00 79.06 88 THR A O 1
ATOM 70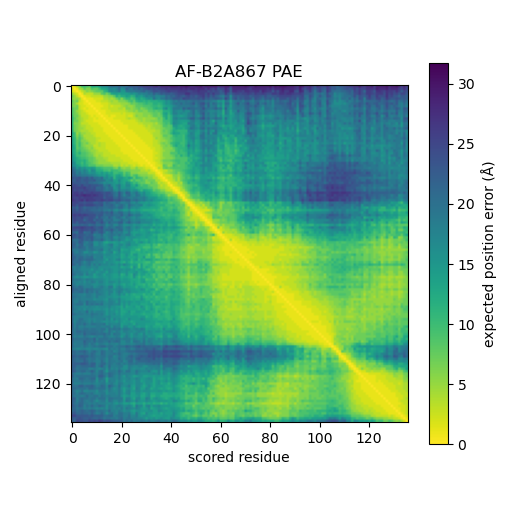7 N N . ILE A 1 89 ? -6.018 0.832 -4.192 1.00 80.19 89 ILE A N 1
ATOM 708 C CA . ILE A 1 89 ? -6.104 1.977 -3.268 1.00 80.19 89 ILE A CA 1
ATOM 709 C C . ILE A 1 89 ? -7.547 2.356 -2.885 1.00 80.19 89 ILE A C 1
ATOM 711 O O . ILE A 1 89 ? -7.829 2.384 -1.687 1.00 80.19 89 ILE A O 1
ATOM 715 N N . PRO A 1 90 ? -8.488 2.616 -3.815 1.00 80.62 90 PRO A N 1
ATOM 716 C CA . PRO A 1 90 ? -9.854 2.999 -3.455 1.00 80.62 90 PRO A CA 1
ATOM 717 C C . PRO A 1 90 ? -10.587 1.895 -2.687 1.00 80.62 90 PRO A C 1
ATOM 719 O O . PRO A 1 90 ? -11.403 2.189 -1.819 1.00 80.62 90 PRO A O 1
ATOM 722 N N . ILE A 1 91 ? -10.262 0.627 -2.946 1.00 80.62 91 ILE A N 1
ATOM 723 C CA . ILE A 1 91 ? -10.840 -0.514 -2.230 1.00 80.62 91 ILE A CA 1
ATOM 724 C C . ILE A 1 91 ? -10.330 -0.545 -0.791 1.00 80.62 91 ILE A C 1
ATOM 726 O O . ILE A 1 91 ? -11.128 -0.629 0.143 1.00 80.62 91 ILE A O 1
ATOM 730 N N . VAL A 1 92 ? -9.015 -0.428 -0.600 1.00 79.06 92 VAL A N 1
ATOM 731 C CA . VAL A 1 92 ? -8.400 -0.373 0.732 1.00 79.06 92 VAL A CA 1
ATOM 732 C C . VAL A 1 92 ? -8.908 0.837 1.512 1.00 79.06 92 VAL A C 1
ATOM 734 O O . VAL A 1 92 ? -9.262 0.692 2.679 1.00 79.06 92 VAL A O 1
ATOM 737 N N . LEU A 1 93 ? -9.026 2.004 0.874 1.00 80.31 93 LEU A N 1
ATOM 738 C CA . LEU A 1 93 ? -9.592 3.203 1.492 1.00 80.31 93 LEU A CA 1
ATOM 739 C C . LEU A 1 93 ? -11.056 3.003 1.882 1.00 80.31 93 LEU A C 1
ATOM 741 O O . LEU A 1 93 ? -11.429 3.333 3.002 1.00 80.31 93 LEU A O 1
ATOM 745 N N . TYR A 1 94 ? -11.881 2.422 1.009 1.00 82.25 94 TYR A N 1
ATOM 746 C CA . TYR A 1 94 ? -13.284 2.147 1.313 1.00 82.25 94 TYR A CA 1
ATOM 747 C C . TYR A 1 94 ? -13.431 1.227 2.531 1.00 82.25 94 TYR A C 1
ATOM 749 O O . TYR A 1 94 ? -14.157 1.555 3.472 1.00 82.25 94 TYR A O 1
ATOM 757 N N . TYR A 1 95 ? -12.720 0.095 2.549 1.00 77.56 95 TYR A N 1
ATOM 758 C CA . TYR A 1 95 ? -12.769 -0.830 3.682 1.00 77.56 95 TYR A CA 1
ATOM 759 C C . TYR A 1 95 ? -12.147 -0.223 4.940 1.00 77.56 95 TYR A C 1
ATOM 761 O O . TYR A 1 95 ? -12.700 -0.403 6.023 1.00 77.56 95 TYR A O 1
ATOM 769 N N . GLY A 1 96 ? -11.058 0.535 4.811 1.00 78.75 96 GLY A N 1
ATOM 770 C CA . GLY A 1 96 ? -10.410 1.241 5.913 1.00 78.75 96 GLY A CA 1
ATOM 771 C C . GLY A 1 96 ? -11.333 2.275 6.552 1.00 78.75 96 GLY A C 1
ATOM 772 O O . GLY A 1 96 ? -11.567 2.218 7.752 1.00 78.75 96 GLY A O 1
ATOM 773 N N . ILE A 1 97 ? -11.947 3.154 5.755 1.00 81.75 97 ILE A N 1
ATOM 774 C CA . ILE A 1 97 ? -12.910 4.159 6.231 1.00 81.75 97 ILE A CA 1
ATOM 775 C C . ILE A 1 97 ? -14.127 3.477 6.852 1.00 81.75 97 ILE A C 1
ATOM 777 O O . ILE A 1 97 ? -14.526 3.848 7.954 1.00 81.75 97 ILE A O 1
ATOM 781 N N . ARG A 1 98 ? -14.703 2.460 6.193 1.00 83.06 98 ARG A N 1
ATOM 782 C CA . ARG A 1 98 ? -15.842 1.710 6.742 1.00 83.06 98 ARG A CA 1
ATOM 783 C C . ARG A 1 98 ? -15.496 1.137 8.115 1.00 83.06 98 ARG A C 1
ATOM 785 O O . ARG A 1 98 ? -16.281 1.285 9.045 1.00 83.06 98 ARG A O 1
ATOM 792 N N . THR A 1 99 ? -14.327 0.516 8.235 1.00 78.81 99 THR A N 1
ATOM 793 C CA . THR A 1 99 ? -13.848 -0.085 9.484 1.00 78.81 99 THR A CA 1
ATOM 794 C C . THR A 1 99 ? -13.630 0.980 10.553 1.00 78.81 99 THR A C 1
ATOM 796 O O . THR A 1 99 ? -14.159 0.848 11.650 1.00 78.81 99 THR A O 1
ATOM 799 N N . SER A 1 100 ? -12.962 2.088 10.225 1.00 76.62 100 SER A N 1
ATOM 800 C CA . SER A 1 100 ? -12.751 3.208 11.147 1.00 76.62 100 SER A CA 1
ATOM 801 C C . SER A 1 100 ? -14.068 3.802 11.642 1.00 76.62 100 SER A C 1
ATOM 803 O O . SER A 1 100 ? -14.248 3.978 12.841 1.00 76.62 100 SER A O 1
ATOM 805 N N . VAL A 1 101 ? -15.028 4.056 10.748 1.00 82.00 101 VAL A N 1
ATOM 806 C CA . VAL A 1 101 ? -16.364 4.558 11.113 1.00 82.00 101 VAL A CA 1
ATOM 807 C C . VAL A 1 101 ? -17.110 3.554 11.993 1.00 82.00 101 VAL A C 1
ATOM 809 O O . VAL A 1 101 ? -17.80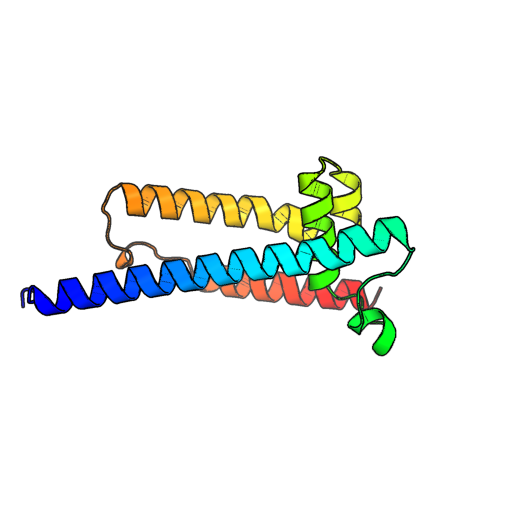8 3.953 12.922 1.00 82.00 101 VAL A O 1
ATOM 812 N N . PHE A 1 102 ? -16.969 2.259 11.718 1.00 77.50 102 PHE A N 1
ATOM 813 C CA . PHE A 1 102 ? -17.608 1.195 12.485 1.00 77.50 102 PHE A CA 1
ATOM 814 C C . PHE A 1 102 ? -17.062 1.103 13.919 1.00 77.50 102 PHE A C 1
ATOM 816 O O . PHE A 1 102 ? -17.838 1.041 14.870 1.00 77.50 102 PHE A O 1
ATOM 823 N N . ILE A 1 103 ? -15.740 1.199 14.076 1.00 77.94 103 ILE A N 1
ATOM 824 C CA . ILE A 1 103 ? -15.058 1.224 15.378 1.00 77.94 103 ILE A CA 1
ATOM 825 C C . ILE A 1 103 ? -15.408 2.498 16.151 1.00 77.94 103 ILE A C 1
ATOM 827 O O . ILE A 1 103 ? -15.722 2.437 17.338 1.00 77.94 103 ILE A O 1
ATOM 831 N N . LEU A 1 104 ? -15.402 3.658 15.483 1.00 79.12 104 LEU A N 1
ATOM 832 C CA . LEU A 1 104 ? -15.748 4.945 16.097 1.00 79.12 104 LEU A CA 1
ATOM 833 C C . LEU A 1 104 ? -17.197 4.989 16.602 1.00 79.12 104 LEU A C 1
ATOM 835 O O . LEU A 1 104 ? -17.490 5.718 17.545 1.00 79.12 104 LEU A O 1
ATOM 839 N N . LYS A 1 105 ? -18.095 4.192 16.014 1.00 81.19 105 LYS A N 1
ATOM 840 C CA . LYS A 1 105 ? -19.479 4.021 16.481 1.00 81.19 105 LYS A CA 1
ATOM 841 C C . LYS A 1 105 ? -19.614 3.092 17.695 1.00 81.19 105 LYS A C 1
ATOM 843 O O . LYS A 1 105 ? -20.720 2.939 18.200 1.00 81.19 105 LYS A O 1
ATOM 848 N N . GLY A 1 106 ? -18.517 2.510 18.185 1.00 72.31 106 GLY A N 1
ATOM 849 C CA . GLY A 1 106 ? -18.507 1.639 19.363 1.00 72.31 106 GLY A CA 1
ATOM 850 C C . GLY A 1 106 ? -18.996 0.214 19.096 1.00 72.31 106 GLY A C 1
ATOM 851 O O . GLY A 1 106 ? -19.266 -0.520 20.045 1.00 72.31 106 GLY A O 1
ATOM 852 N N . ASN A 1 107 ? -19.109 -0.183 17.827 1.00 72.44 107 ASN A N 1
ATOM 853 C CA . ASN A 1 107 ? -19.521 -1.532 17.462 1.00 72.44 107 ASN A CA 1
ATOM 854 C C . ASN A 1 107 ? -18.363 -2.525 17.653 1.00 72.44 107 ASN A C 1
ATOM 856 O O . ASN A 1 107 ? -17.193 -2.189 17.460 1.00 72.44 107 ASN A O 1
ATOM 860 N N . SER A 1 108 ? -18.691 -3.764 18.025 1.00 63.50 108 SER A N 1
ATOM 861 C CA . SER A 1 108 ? -17.696 -4.817 18.254 1.00 63.50 108 SER A CA 1
ATOM 862 C C . SER A 1 108 ? -17.085 -5.317 16.937 1.00 63.50 108 SER A C 1
ATOM 864 O O . SER A 1 108 ? -17.790 -5.504 15.947 1.00 63.50 108 SER A O 1
ATOM 866 N N . MET A 1 109 ? -15.774 -5.577 16.917 1.00 58.75 109 MET A N 1
ATOM 867 C CA . MET A 1 109 ? -15.050 -6.064 15.726 1.00 58.75 109 MET A CA 1
ATOM 868 C C . MET A 1 109 ? -15.604 -7.386 15.156 1.00 58.75 109 MET A C 1
ATOM 870 O O . MET A 1 109 ? -15.352 -7.698 13.995 1.00 58.75 109 MET A O 1
ATOM 874 N N . GLU A 1 110 ? -16.374 -8.148 15.941 1.00 60.12 110 GLU A N 1
ATOM 875 C CA . GLU A 1 110 ? -17.024 -9.403 15.532 1.00 60.12 110 GLU A CA 1
ATOM 876 C C . GLU A 1 110 ? -18.039 -9.225 14.394 1.00 60.12 110 GLU A C 1
ATOM 878 O O . GLU A 1 110 ? -18.217 -10.116 13.563 1.00 60.12 110 GLU A O 1
ATOM 883 N N . GLU A 1 111 ? -18.676 -8.058 14.307 1.00 58.44 111 GLU A N 1
ATOM 884 C CA . GLU A 1 111 ? -19.640 -7.747 13.248 1.00 58.44 111 GLU A CA 1
ATOM 885 C C . GLU A 1 111 ? -18.966 -7.367 11.921 1.00 58.44 111 GLU A C 1
ATOM 887 O O . GLU A 1 111 ? -19.605 -7.338 10.863 1.00 58.44 111 GLU A O 1
ATOM 892 N N . LEU A 1 112 ? -17.654 -7.116 11.943 1.00 62.88 112 LEU A N 1
ATOM 893 C CA . LEU A 1 112 ? -16.882 -6.728 10.775 1.00 62.88 112 LEU A CA 1
ATOM 894 C C . LEU A 1 112 ? -16.536 -7.955 9.911 1.00 62.88 112 LEU A C 1
ATOM 896 O O . LEU A 1 112 ? -15.385 -8.355 9.752 1.00 62.88 112 LEU A O 1
ATOM 900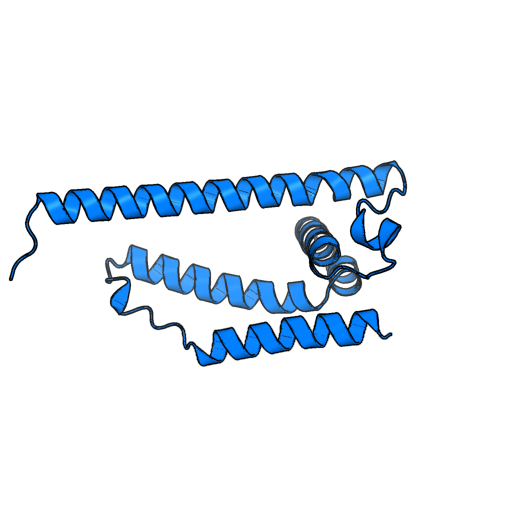 N N . ARG A 1 113 ? -17.556 -8.574 9.311 1.00 64.31 113 ARG A N 1
ATOM 901 C CA . ARG A 1 113 ? -17.374 -9.691 8.377 1.00 64.31 113 ARG A CA 1
A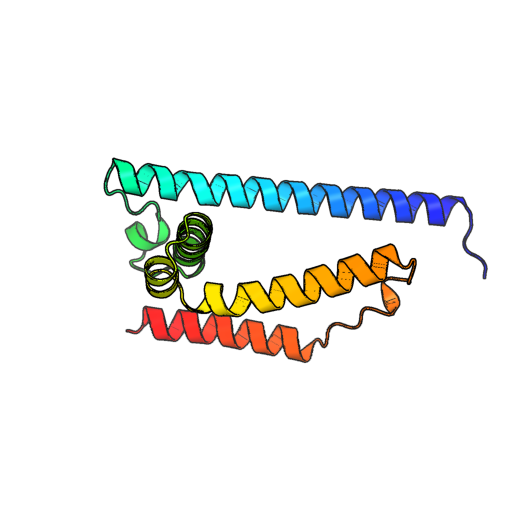TOM 902 C C . ARG A 1 113 ? -16.823 -9.199 7.041 1.00 64.31 113 ARG A C 1
ATOM 904 O O . ARG A 1 113 ? -17.565 -8.785 6.148 1.00 64.31 113 ARG A O 1
ATOM 911 N N . ILE A 1 114 ? -15.508 -9.301 6.874 1.00 67.44 114 ILE A N 1
ATOM 912 C CA . ILE A 1 114 ? -14.888 -9.275 5.549 1.00 67.44 114 ILE A CA 1
ATOM 913 C C . ILE A 1 114 ? -15.138 -10.636 4.903 1.00 67.44 114 ILE A C 1
ATOM 915 O O . ILE A 1 114 ? -14.842 -11.682 5.478 1.00 67.44 114 ILE A O 1
ATOM 919 N N . ASN A 1 115 ? -15.709 -10.636 3.701 1.00 75.50 115 ASN A N 1
ATOM 920 C CA . ASN A 1 115 ? -15.967 -11.875 2.983 1.00 75.50 115 ASN A CA 1
ATOM 921 C C . ASN A 1 115 ? -14.630 -12.539 2.618 1.00 75.50 115 ASN A C 1
ATOM 923 O O . ASN A 1 115 ? -13.892 -12.027 1.779 1.00 75.50 115 ASN A O 1
ATOM 927 N N . THR A 1 116 ? -14.328 -13.697 3.204 1.00 74.50 116 THR A N 1
ATOM 928 C CA . THR A 1 116 ? -13.101 -14.461 2.922 1.00 74.50 116 THR A CA 1
ATOM 929 C C . THR A 1 116 ? -12.934 -14.755 1.426 1.00 74.50 116 THR A C 1
ATOM 931 O O . THR A 1 116 ? -11.813 -14.765 0.924 1.00 74.50 116 THR A O 1
ATOM 934 N N . LYS A 1 117 ? -14.037 -14.902 0.674 1.00 77.75 117 LYS A N 1
ATOM 935 C CA . LYS A 1 117 ? -14.003 -15.076 -0.790 1.00 77.75 117 LYS A CA 1
ATOM 936 C C . LYS A 1 117 ? -13.433 -13.852 -1.513 1.00 77.75 117 LYS A C 1
ATOM 938 O O . LYS A 1 117 ? -12.758 -14.010 -2.521 1.00 77.75 117 LYS A O 1
ATOM 943 N N . PHE A 1 118 ? -13.674 -12.647 -0.996 1.00 74.62 118 PHE A N 1
ATOM 944 C CA . PHE A 1 118 ? -13.135 -11.405 -1.554 1.00 74.62 118 PHE A CA 1
ATOM 945 C C . PHE A 1 118 ? -11.614 -11.326 -1.375 1.00 74.62 118 PHE A C 1
ATOM 947 O O . PHE A 1 118 ? -10.914 -10.919 -2.296 1.00 74.62 118 PHE A O 1
ATOM 954 N N . ILE A 1 119 ? -11.100 -11.778 -0.225 1.00 74.31 119 ILE A N 1
ATOM 955 C CA . ILE A 1 119 ? -9.656 -11.846 0.043 1.00 74.31 119 ILE A CA 1
ATOM 956 C C . ILE A 1 119 ? -8.980 -12.820 -0.929 1.00 74.31 119 ILE A C 1
ATOM 958 O O . ILE A 1 119 ? -8.002 -12.457 -1.580 1.0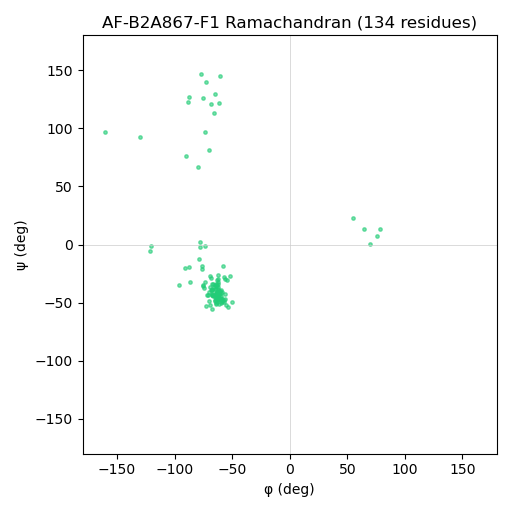0 74.31 119 ILE A O 1
ATOM 962 N N . TRP A 1 120 ? -9.529 -14.030 -1.078 1.00 72.50 120 TRP A N 1
ATOM 963 C CA . TRP A 1 120 ? -9.006 -15.024 -2.021 1.00 72.50 120 TRP A CA 1
ATOM 964 C C . TRP A 1 120 ? -9.073 -14.555 -3.473 1.00 72.50 120 TRP A C 1
ATOM 966 O O . TRP A 1 120 ? -8.105 -14.725 -4.209 1.00 72.50 120 TRP A O 1
ATOM 976 N N . PHE A 1 121 ? -10.175 -13.919 -3.875 1.00 82.88 121 PHE A N 1
ATOM 977 C CA . PHE A 1 121 ? -10.304 -13.323 -5.203 1.00 82.88 121 PHE A CA 1
ATOM 978 C C . PHE A 1 121 ? -9.192 -12.299 -5.467 1.00 82.88 121 PHE A C 1
ATOM 980 O O . PHE A 1 121 ? -8.499 -12.397 -6.476 1.00 82.88 121 PHE A O 1
ATOM 987 N N . TRP A 1 122 ? -8.961 -11.364 -4.539 1.00 75.19 122 TRP A N 1
ATOM 988 C CA . TRP A 1 122 ? -7.903 -10.360 -4.683 1.00 75.19 122 TRP A CA 1
ATOM 989 C C . TRP A 1 122 ? -6.498 -10.956 -4.699 1.00 75.19 122 TRP A C 1
ATOM 991 O O . TRP A 1 122 ? -5.671 -10.522 -5.498 1.00 75.19 122 TRP A O 1
ATOM 1001 N N . LEU A 1 123 ? -6.235 -11.978 -3.882 1.00 75.00 123 LEU A N 1
ATOM 1002 C CA . LEU A 1 123 ? -4.976 -12.726 -3.921 1.00 75.00 123 LEU A CA 1
ATOM 1003 C C . LEU A 1 123 ? -4.721 -13.331 -5.306 1.00 75.00 123 LEU A C 1
ATOM 1005 O O . LEU A 1 123 ? -3.638 -13.158 -5.861 1.00 75.00 123 LEU A O 1
ATOM 1009 N N . VAL A 1 124 ? -5.729 -13.985 -5.887 1.00 81.50 124 VAL A N 1
ATOM 1010 C CA . VAL A 1 124 ? -5.634 -14.562 -7.235 1.00 81.50 124 VAL A CA 1
ATOM 1011 C C . VAL A 1 124 ? -5.391 -13.472 -8.279 1.00 81.50 124 VAL A C 1
ATOM 1013 O O . VAL A 1 124 ? -4.511 -13.634 -9.120 1.00 81.50 124 VAL A O 1
ATOM 1016 N N . VAL A 1 125 ? -6.096 -12.340 -8.204 1.00 81.62 125 VAL A N 1
ATOM 1017 C CA . VAL A 1 125 ? -5.894 -11.202 -9.118 1.00 81.62 125 VAL A CA 1
ATOM 1018 C C . VAL A 1 125 ? -4.464 -10.657 -9.030 1.00 81.62 125 VAL A C 1
ATOM 1020 O O . VAL A 1 125 ? -3.843 -10.424 -10.066 1.00 81.62 125 VAL A O 1
ATOM 1023 N N . ILE A 1 126 ? -3.911 -10.498 -7.822 1.00 75.62 126 ILE A N 1
ATOM 1024 C CA . ILE A 1 126 ? -2.527 -10.038 -7.616 1.00 75.62 126 ILE A CA 1
ATOM 1025 C C . ILE A 1 126 ? -1.526 -11.021 -8.233 1.00 75.62 126 ILE A C 1
ATOM 1027 O O . ILE A 1 126 ? -0.601 -10.597 -8.932 1.00 75.62 126 ILE A O 1
ATOM 1031 N N . ILE A 1 127 ? -1.712 -12.324 -8.004 1.00 74.81 127 ILE A N 1
ATOM 1032 C CA . ILE A 1 127 ? -0.833 -13.367 -8.546 1.00 74.81 127 ILE A CA 1
ATOM 1033 C C . ILE A 1 127 ? -0.908 -13.380 -10.075 1.00 74.81 127 ILE A C 1
ATOM 1035 O O . ILE A 1 127 ? 0.127 -13.303 -10.730 1.00 74.81 127 ILE A O 1
ATOM 1039 N N . LEU A 1 128 ? -2.113 -13.408 -10.651 1.00 80.25 128 LEU A N 1
ATOM 1040 C CA . LEU A 1 128 ? -2.306 -13.414 -12.102 1.00 80.25 128 LEU A CA 1
ATOM 1041 C C . LEU A 1 128 ? -1.710 -12.170 -12.759 1.00 80.25 128 LEU A C 1
ATOM 1043 O O . LEU A 1 128 ? -0.973 -12.293 -13.733 1.00 80.25 128 LEU A O 1
ATOM 1047 N N . PHE A 1 129 ? -1.966 -10.983 -12.206 1.00 79.62 129 PHE A N 1
ATOM 1048 C CA . PHE A 1 129 ? -1.387 -9.738 -12.706 1.00 79.62 129 PHE A CA 1
ATOM 1049 C C . PHE A 1 129 ? 0.145 -9.775 -12.675 1.00 79.62 129 PHE A C 1
ATOM 1051 O O . PHE A 1 129 ? 0.795 -9.349 -13.627 1.00 79.62 129 PHE A O 1
ATOM 1058 N N . THR A 1 130 ? 0.723 -10.321 -11.603 1.00 68.69 130 THR A N 1
ATOM 1059 C CA . THR A 1 130 ? 2.177 -10.468 -11.466 1.00 68.69 130 THR A CA 1
ATOM 1060 C C . THR A 1 130 ? 2.742 -11.423 -12.512 1.00 68.69 130 THR A C 1
ATOM 1062 O O . THR A 1 130 ? 3.715 -11.083 -13.178 1.00 68.69 130 THR A O 1
ATOM 1065 N N . VAL A 1 131 ? 2.122 -12.593 -12.687 1.00 73.25 131 VAL A N 1
ATOM 1066 C CA . VAL A 1 131 ? 2.567 -13.614 -13.645 1.00 73.25 131 VAL A CA 1
ATOM 1067 C C . VAL A 1 131 ? 2.465 -13.094 -15.077 1.00 73.25 131 VAL A C 1
ATOM 1069 O O . VAL A 1 131 ? 3.458 -13.113 -15.795 1.00 73.25 131 VAL A O 1
ATOM 1072 N N . ILE A 1 132 ? 1.309 -12.555 -15.477 1.00 77.56 132 ILE A N 1
ATOM 1073 C CA . ILE A 1 132 ? 1.084 -12.025 -16.832 1.00 77.56 132 ILE A CA 1
ATOM 1074 C C . ILE A 1 132 ? 2.117 -10.947 -17.171 1.00 77.56 132 ILE A C 1
ATOM 1076 O O . ILE A 1 132 ? 2.676 -10.939 -18.261 1.00 77.56 132 ILE A O 1
ATOM 1080 N N . ARG A 1 133 ? 2.408 -10.051 -16.225 1.00 69.50 133 ARG A N 1
ATOM 1081 C CA . ARG A 1 133 ? 3.331 -8.934 -16.445 1.00 69.50 133 ARG A CA 1
ATOM 1082 C C . ARG A 1 133 ? 4.805 -9.334 -16.441 1.00 69.50 133 ARG A C 1
ATOM 1084 O O . ARG A 1 133 ? 5.636 -8.550 -16.884 1.00 69.50 133 ARG A O 1
ATOM 1091 N N . ASN A 1 134 ? 5.134 -10.495 -15.884 1.00 65.62 134 ASN A N 1
ATOM 1092 C CA . ASN A 1 134 ? 6.494 -11.022 -15.897 1.00 65.62 134 ASN A CA 1
ATOM 1093 C C . ASN A 1 134 ? 6.752 -11.911 -17.127 1.00 65.62 134 ASN A C 1
ATOM 1095 O O . ASN A 1 134 ? 7.900 -12.119 -17.492 1.00 65.62 134 ASN A O 1
ATOM 1099 N N . LEU A 1 135 ? 5.690 -12.418 -17.766 1.00 65.38 135 LEU A N 1
ATOM 1100 C CA . LEU A 1 135 ? 5.759 -13.193 -19.011 1.00 65.38 135 LEU A CA 1
ATOM 1101 C C . LEU A 1 135 ? 5.731 -12.323 -20.283 1.00 65.38 135 LEU A C 1
ATOM 1103 O O . LEU A 1 135 ? 6.109 -12.808 -21.347 1.00 65.38 135 LEU A O 1
ATOM 1107 N N . VAL A 1 136 ? 5.270 -11.070 -20.174 1.00 58.38 136 VAL A N 1
ATOM 1108 C CA . VAL A 1 136 ? 5.222 -10.046 -21.241 1.00 58.38 136 VAL A CA 1
ATOM 1109 C C . VAL A 1 136 ? 6.265 -8.961 -20.982 1.00 58.38 136 VAL A C 1
ATOM 1111 O O . VAL A 1 136 ? 6.949 -8.543 -21.935 1.00 58.38 136 VAL A O 1
#

Radius of gyration: 19.18 Å; Cα contacts (8 Å, |Δi|>4): 72; chains: 1; bounding box: 42×29×56 Å

Secondary structure (DSSP, 8-state):
-PPPHHHHHHHHHHHHHHHHHHHHHHHHHHHHHHHHHHHHHHH-----HHHHHH----HHHHHHHHHHHHHTT-HHHHHHHHHHHHHHHHHHHHHHHHHHHHHHTT--GGG----HHHHHHHHHHHHHHHHHHHH-

Mean predicted aligned error: 12.28 Å

pLDDT: mean 72.67, std 8.68, range [50.66, 85.56]

Nearest PDB structures (foldseek):
  3rkv-assembly1_A  TM=4.459E-01  e=8.499E+00  Caenorhabditis elegans